Protein AF-A0AAD7BL00-F1 (afdb_monomer_lite)

Foldseek 3Di:
DQQEAEECQDPVVVVPCQLHAYEHDHEDDCSVVSQPVQCDPDQHSYHYDQLCYDDPSFAADPPPRDGRPVDPVVSVVSVVVVVVCCVDPVVCSSNVVSVVVPPDDDDDDDDDDD

pLDDT: mean 77.63, std 16.44, range [37.09, 93.44]

Secondary structure (DSSP, 8-state):
----EEE---HHHHHT-TT--EEE---STTHHHHHHHHT-SSS--EEE-STT--GGG-EE-TTT--EE---HHHHHHHHHHHHHHHHSHHHHHHHHHHHTTSSS-SS-------

Radius of gyration: 18.17 Å; chains: 1; bounding box: 59×41×41 Å

InterPro domains:
  IPR002213 UDP-glucuronosyl/UDP-glucosyltransferase [PF00201] (5-50)

Organism: NCBI:txid1738132

Sequence (114 aa):
AIGWFLTHGGFKCIGLTQGIPLIIWPLAAEQPVNAALLAQDPYPVAIKLFQIRTSEQLGPSLRSGIAITGSVGDAVVEFKHTFEVVRGEKGSFICGEYGDGIGEGAEGRGDGGA

Structure (mmCIF, N/CA/C/O backbone):
data_AF-A0AAD7BL00-F1
#
_entry.id   AF-A0AAD7BL00-F1
#
loop_
_atom_site.group_PDB
_atom_site.id
_atom_site.type_symbol
_atom_site.label_atom_id
_atom_site.label_alt_id
_atom_site.label_comp_id
_atom_site.label_asym_id
_atom_site.label_entity_id
_atom_site.label_seq_id
_atom_site.pdbx_PDB_ins_code
_atom_site.Cartn_x
_atom_site.Cartn_y
_atom_site.Cartn_z
_atom_site.occupancy
_atom_site.B_iso_or_equiv
_atom_site.auth_seq_id
_atom_site.auth_comp_id
_atom_site.auth_asym_id
_atom_site.auth_atom_id
_atom_site.pdbx_PDB_model_num
ATOM 1 N N . ALA A 1 1 ? -22.200 -1.605 4.087 1.00 51.91 1 ALA A N 1
ATOM 2 C CA . ALA A 1 1 ? -21.134 -0.607 4.307 1.00 51.91 1 ALA A CA 1
ATOM 3 C C . ALA A 1 1 ? -20.058 -0.768 3.236 1.00 51.91 1 ALA A C 1
ATOM 5 O O . ALA A 1 1 ? -19.818 -1.897 2.815 1.00 51.91 1 ALA A O 1
ATOM 6 N N . ILE A 1 2 ? -19.449 0.331 2.777 1.00 60.03 2 ILE A N 1
ATOM 7 C CA . ILE A 1 2 ? -18.236 0.303 1.942 1.00 60.03 2 ILE A CA 1
ATOM 8 C C . ILE A 1 2 ? -17.053 0.185 2.901 1.00 60.03 2 ILE A C 1
ATOM 10 O O . ILE A 1 2 ? -16.904 1.029 3.774 1.00 60.03 2 ILE A O 1
ATOM 14 N N . GLY A 1 3 ? -16.261 -0.881 2.771 1.00 78.50 3 GLY A N 1
ATOM 15 C CA . GLY A 1 3 ? -15.152 -1.141 3.691 1.00 78.50 3 GLY A CA 1
ATOM 16 C C . GLY A 1 3 ? -13.885 -0.359 3.356 1.00 78.50 3 GLY A C 1
ATOM 17 O O . GLY A 1 3 ? -13.218 0.088 4.271 1.00 78.50 3 GLY A O 1
ATOM 18 N N . TRP A 1 4 ? -13.549 -0.213 2.067 1.00 87.25 4 TRP A N 1
ATOM 19 C CA . TRP A 1 4 ? -12.290 0.376 1.590 1.00 87.25 4 TRP A CA 1
ATOM 20 C C . TRP A 1 4 ? -12.455 0.960 0.186 1.00 87.25 4 TRP A C 1
ATOM 22 O O . TRP A 1 4 ? -13.215 0.419 -0.622 1.00 87.25 4 TRP A O 1
ATOM 32 N N . PHE A 1 5 ? -11.698 2.010 -0.134 1.00 89.69 5 PHE A N 1
ATOM 33 C CA . PHE A 1 5 ? -11.631 2.585 -1.477 1.00 89.69 5 PHE A CA 1
ATOM 34 C C . PHE A 1 5 ? -10.231 2.445 -2.080 1.00 89.69 5 PHE A C 1
ATOM 36 O O . PHE A 1 5 ? -9.260 3.017 -1.584 1.00 89.69 5 PHE A O 1
ATOM 43 N N . LEU A 1 6 ? -10.129 1.687 -3.174 1.00 91.00 6 LEU A N 1
ATOM 44 C CA . LEU A 1 6 ? -8.900 1.557 -3.954 1.00 91.00 6 LEU A CA 1
ATOM 45 C C . LEU A 1 6 ? -8.788 2.732 -4.931 1.00 91.00 6 LEU A C 1
ATOM 47 O O . LEU A 1 6 ? -9.640 2.909 -5.800 1.00 91.00 6 LEU A O 1
ATOM 51 N N . THR A 1 7 ? -7.731 3.527 -4.804 1.00 90.56 7 THR A N 1
ATOM 52 C CA . THR A 1 7 ? -7.526 4.744 -5.596 1.00 90.56 7 THR A CA 1
ATOM 53 C C . THR A 1 7 ? -6.075 4.899 -6.006 1.00 90.56 7 THR A C 1
ATOM 55 O O . THR A 1 7 ? -5.171 4.442 -5.316 1.00 90.56 7 THR A O 1
ATOM 58 N N . HIS A 1 8 ? -5.826 5.612 -7.101 1.00 89.00 8 HIS A N 1
ATOM 59 C CA . HIS A 1 8 ? -4.464 5.978 -7.472 1.00 89.00 8 HIS A CA 1
ATOM 60 C C . HIS A 1 8 ? -3.875 7.091 -6.592 1.00 89.00 8 HIS A C 1
ATOM 62 O O . HIS A 1 8 ? -2.698 7.403 -6.703 1.00 89.00 8 HIS A O 1
ATOM 68 N N . GLY A 1 9 ? -4.670 7.705 -5.708 1.00 87.19 9 GLY A N 1
ATOM 69 C CA . GLY A 1 9 ? -4.189 8.757 -4.809 1.00 87.19 9 GLY A CA 1
ATOM 70 C C . GLY A 1 9 ? -4.025 10.117 -5.489 1.00 87.19 9 GLY A C 1
ATOM 71 O O . GLY A 1 9 ? -3.247 10.948 -5.024 1.00 87.19 9 GLY A O 1
ATOM 72 N N . GLY A 1 10 ? -4.745 10.361 -6.587 1.00 87.56 10 GLY A N 1
ATOM 73 C CA . GLY A 1 10 ? -4.867 11.699 -7.157 1.00 87.56 10 GLY A CA 1
ATOM 74 C C . GLY A 1 10 ? -5.599 12.626 -6.189 1.00 87.56 10 GLY A C 1
ATOM 75 O O . GLY A 1 10 ? -6.550 12.215 -5.517 1.00 87.56 10 GLY A O 1
ATOM 76 N N . PHE A 1 11 ? -5.174 13.887 -6.128 1.00 83.62 11 PHE A N 1
ATOM 77 C CA . PHE A 1 11 ? -5.646 14.845 -5.121 1.00 83.62 11 PHE A CA 1
ATOM 78 C C . PHE A 1 11 ? -7.179 14.991 -5.088 1.00 83.62 11 PHE A C 1
ATOM 80 O O . PHE A 1 11 ? -7.791 15.023 -4.023 1.00 83.62 11 PHE A O 1
ATOM 87 N N . LYS A 1 12 ? -7.823 14.988 -6.263 1.00 78.38 12 LYS A N 1
ATOM 88 C CA . LYS A 1 12 ? -9.290 15.054 -6.380 1.00 78.38 12 LYS A CA 1
ATOM 89 C C . LYS A 1 12 ? -9.987 13.808 -5.830 1.00 78.38 12 LYS A C 1
ATOM 91 O O . LYS A 1 12 ? -11.046 13.936 -5.234 1.00 78.38 12 LYS A O 1
ATOM 96 N N . CYS A 1 13 ? -9.408 12.620 -6.009 1.00 75.94 13 CYS A N 1
ATOM 97 C CA . CYS A 1 13 ? -9.982 11.389 -5.469 1.00 75.94 13 CYS A CA 1
ATOM 98 C C . CYS A 1 13 ? -9.881 11.353 -3.945 1.00 75.94 13 CYS A C 1
ATOM 100 O O . CYS A 1 13 ? -10.839 10.951 -3.305 1.00 75.94 13 CYS A O 1
ATOM 102 N N . ILE A 1 14 ? -8.765 11.812 -3.370 1.00 79.06 14 ILE A N 1
ATOM 103 C CA . ILE A 1 14 ? -8.583 11.893 -1.911 1.00 79.06 14 ILE A CA 1
ATOM 104 C C . ILE A 1 14 ? -9.568 12.893 -1.289 1.00 79.06 14 ILE A C 1
ATOM 106 O O . ILE A 1 14 ? -10.121 12.634 -0.231 1.00 79.06 14 ILE A O 1
ATOM 110 N N . GLY A 1 15 ? -9.848 14.017 -1.952 1.00 68.25 15 GLY A N 1
ATOM 111 C CA . GLY A 1 15 ? -10.826 14.991 -1.451 1.00 68.25 15 GLY A CA 1
ATOM 112 C C . GLY A 1 15 ? -12.277 14.487 -1.414 1.00 68.25 15 GLY A C 1
ATOM 113 O O . GLY A 1 15 ? -13.105 15.080 -0.730 1.00 68.25 15 GLY A O 1
ATOM 114 N N . LEU A 1 16 ? -12.596 13.404 -2.131 1.00 68.00 16 LEU A N 1
ATOM 115 C CA . LEU A 1 16 ? -13.950 12.846 -2.225 1.00 68.00 16 LEU A CA 1
ATOM 116 C C . LEU A 1 16 ? -14.204 11.685 -1.257 1.00 68.00 16 LEU A C 1
ATOM 118 O O . LEU A 1 16 ? -15.315 11.165 -1.225 1.00 68.00 16 LEU A O 1
ATOM 122 N N . THR A 1 17 ? -13.208 11.251 -0.484 1.00 71.62 17 THR A N 1
ATOM 123 C CA . THR A 1 17 ? -13.319 9.990 0.259 1.00 71.62 17 THR A CA 1
ATOM 124 C C . THR A 1 17 ? -14.138 10.082 1.532 1.00 71.62 17 THR A C 1
ATOM 126 O O . THR A 1 17 ? -14.535 9.033 2.012 1.00 71.62 17 THR A O 1
ATOM 129 N N . GLN A 1 18 ? -14.438 11.283 2.047 1.00 72.19 18 GLN A N 1
ATOM 130 C CA . GLN A 1 18 ? -15.423 11.533 3.119 1.00 72.19 18 GLN A CA 1
ATOM 131 C C . GLN A 1 18 ? -15.449 10.461 4.234 1.00 72.19 18 GLN A C 1
ATOM 133 O O . GLN A 1 18 ? -16.501 9.931 4.577 1.00 72.19 18 GLN A O 1
ATOM 138 N N . GLY A 1 19 ? -14.281 10.114 4.784 1.00 75.94 19 GLY A N 1
ATOM 139 C CA . GLY A 1 19 ? -14.161 9.140 5.876 1.00 75.94 19 GLY A CA 1
ATOM 140 C C . GLY A 1 19 ? -14.092 7.666 5.469 1.00 75.94 19 GLY A C 1
ATOM 141 O O . GLY A 1 19 ? -14.099 6.791 6.327 1.00 75.94 19 GLY A O 1
ATOM 142 N N . ILE A 1 20 ? -13.984 7.370 4.174 1.00 85.62 20 ILE A N 1
ATOM 143 C CA . ILE A 1 20 ? -13.728 6.020 3.669 1.00 85.62 20 ILE A CA 1
ATOM 144 C C . ILE A 1 20 ? -12.213 5.754 3.697 1.00 85.62 20 ILE A C 1
ATOM 146 O O . ILE A 1 20 ? -11.449 6.532 3.112 1.00 85.62 20 ILE A O 1
ATOM 150 N N . PRO A 1 21 ? -11.762 4.649 4.315 1.00 88.00 21 PRO A N 1
ATOM 151 C CA . PRO A 1 21 ? -10.348 4.300 4.378 1.00 88.00 21 PRO A CA 1
ATOM 152 C C . PRO A 1 21 ? -9.811 3.854 3.012 1.00 88.00 21 PRO A C 1
ATOM 154 O O . PRO A 1 21 ? -10.529 3.279 2.185 1.00 88.00 21 PRO A O 1
ATOM 157 N N . LEU A 1 22 ? -8.531 4.139 2.755 1.00 91.00 22 LEU A N 1
ATOM 158 C CA . LEU A 1 22 ? -7.964 4.073 1.403 1.00 91.00 22 LEU A CA 1
ATOM 159 C C . LEU A 1 22 ? -6.954 2.948 1.220 1.00 91.00 22 LEU A C 1
ATOM 161 O O . LEU A 1 22 ? -6.104 2.703 2.069 1.00 91.00 22 LEU A O 1
ATOM 165 N N . ILE A 1 23 ? -6.982 2.338 0.039 1.00 93.00 23 ILE A N 1
ATOM 166 C CA . ILE A 1 23 ? -5.859 1.577 -0.506 1.00 93.00 23 ILE A CA 1
ATOM 167 C C . ILE A 1 23 ? -5.316 2.400 -1.672 1.00 93.00 23 ILE A C 1
ATOM 169 O O . ILE A 1 23 ? -6.045 2.699 -2.617 1.00 93.00 23 ILE A O 1
ATOM 173 N N . ILE A 1 24 ? -4.056 2.819 -1.599 1.00 92.50 24 ILE A N 1
ATOM 174 C CA . ILE A 1 24 ? -3.451 3.719 -2.578 1.00 92.50 24 ILE A CA 1
ATOM 175 C C . ILE A 1 24 ? -2.524 2.933 -3.499 1.00 92.50 24 ILE A C 1
ATOM 177 O O . ILE A 1 24 ? -1.525 2.361 -3.062 1.00 92.50 24 ILE A O 1
ATOM 181 N N . TRP A 1 25 ? -2.854 2.968 -4.787 1.00 91.75 25 TRP A N 1
ATOM 182 C CA . TRP A 1 25 ? -2.107 2.402 -5.904 1.00 91.75 25 TRP A CA 1
ATOM 183 C C . TRP A 1 25 ? -1.471 3.536 -6.726 1.00 91.75 25 TRP A C 1
ATOM 185 O O . TRP A 1 25 ? -2.024 3.948 -7.746 1.00 91.75 25 TRP A O 1
ATOM 195 N N . PRO A 1 26 ? -0.324 4.092 -6.309 1.00 88.25 26 PRO A N 1
ATOM 196 C CA . PRO A 1 26 ? 0.268 5.225 -7.013 1.00 88.25 26 PRO A CA 1
ATOM 197 C C . PRO A 1 26 ? 0.824 4.818 -8.386 1.00 88.25 26 PRO A C 1
ATOM 199 O O . PRO A 1 26 ? 1.600 3.873 -8.485 1.00 88.25 26 PRO A O 1
ATOM 202 N N . LEU A 1 27 ? 0.479 5.566 -9.434 1.00 84.31 27 LEU A N 1
ATOM 203 C CA . LEU A 1 27 ? 0.984 5.375 -10.797 1.00 84.31 27 LEU A CA 1
ATOM 204 C C . LEU A 1 27 ? 2.037 6.431 -11.164 1.00 84.31 27 LEU A C 1
ATOM 206 O O . LEU A 1 27 ? 3.138 6.082 -11.573 1.00 84.31 27 LEU A O 1
ATOM 210 N N . ALA A 1 28 ? 1.727 7.724 -11.010 1.00 82.62 28 ALA A N 1
ATOM 211 C CA . ALA A 1 28 ? 2.597 8.813 -11.475 1.00 82.62 28 ALA A CA 1
ATOM 212 C C . ALA A 1 28 ? 2.368 10.149 -10.739 1.00 82.62 28 ALA A C 1
ATOM 214 O O . ALA A 1 28 ? 1.459 10.276 -9.921 1.00 82.62 28 ALA A O 1
ATOM 215 N N . ALA A 1 29 ? 3.185 11.159 -11.065 1.00 86.69 29 ALA A N 1
ATOM 216 C CA . ALA A 1 29 ? 3.065 12.540 -10.581 1.00 86.69 29 ALA A CA 1
ATOM 217 C C . ALA A 1 29 ? 3.093 12.659 -9.040 1.00 86.69 29 ALA A C 1
ATOM 219 O O . ALA A 1 29 ? 3.990 12.111 -8.401 1.00 86.69 29 ALA A O 1
ATOM 220 N N . GLU A 1 30 ? 2.147 13.377 -8.429 1.00 87.06 30 GLU A N 1
ATOM 221 C CA . GLU A 1 30 ? 2.065 13.594 -6.976 1.00 87.06 30 GLU A CA 1
ATOM 222 C C . GLU A 1 30 ? 1.539 12.384 -6.183 1.00 87.06 30 GLU A C 1
ATOM 224 O O . GLU A 1 30 ? 1.612 12.348 -4.953 1.00 87.06 30 GLU A O 1
ATOM 229 N N . GLN A 1 31 ? 1.037 11.359 -6.871 1.00 89.19 31 GLN A N 1
ATOM 230 C CA . GLN A 1 31 ? 0.398 10.194 -6.256 1.00 89.19 31 GLN A CA 1
ATOM 231 C C . GLN A 1 31 ? 1.300 9.444 -5.258 1.00 89.19 31 GLN A C 1
ATOM 233 O O . GLN A 1 31 ? 0.818 9.106 -4.174 1.00 89.19 31 GLN A O 1
ATOM 238 N N . PRO A 1 32 ? 2.605 9.203 -5.525 1.00 87.00 32 PRO A N 1
ATOM 239 C CA . PRO A 1 32 ? 3.489 8.554 -4.556 1.00 87.00 32 PRO A CA 1
ATOM 240 C C . PRO A 1 32 ? 3.703 9.387 -3.288 1.00 87.00 32 PRO A C 1
ATOM 242 O O . PRO A 1 32 ? 3.917 8.816 -2.217 1.00 87.00 32 PRO A O 1
ATOM 245 N N . VAL A 1 33 ? 3.648 10.719 -3.402 1.00 88.12 33 VAL A N 1
ATOM 246 C CA . VAL A 1 33 ? 3.773 11.640 -2.264 1.00 88.12 33 VAL A CA 1
ATOM 247 C C . VAL A 1 33 ? 2.519 11.560 -1.405 1.00 88.12 33 VAL A C 1
ATOM 249 O O . VAL A 1 33 ? 2.624 11.347 -0.198 1.00 88.12 33 VAL A O 1
ATOM 252 N N . ASN A 1 34 ? 1.342 11.607 -2.028 1.00 89.25 34 ASN A N 1
ATOM 253 C CA . ASN A 1 34 ? 0.070 11.438 -1.328 1.00 89.25 34 ASN A CA 1
ATOM 254 C C . ASN A 1 34 ? -0.018 10.068 -0.640 1.00 89.25 34 ASN A C 1
ATOM 256 O O . ASN A 1 34 ? -0.402 9.982 0.523 1.00 89.25 34 ASN A O 1
ATOM 260 N N . ALA A 1 35 ? 0.415 9.000 -1.319 1.00 89.38 35 ALA A N 1
ATOM 261 C CA . ALA A 1 35 ? 0.487 7.658 -0.743 1.00 89.38 35 ALA A CA 1
ATOM 262 C C . ALA A 1 35 ? 1.403 7.599 0.489 1.00 89.38 35 ALA A C 1
ATOM 264 O O . ALA A 1 35 ? 1.100 6.9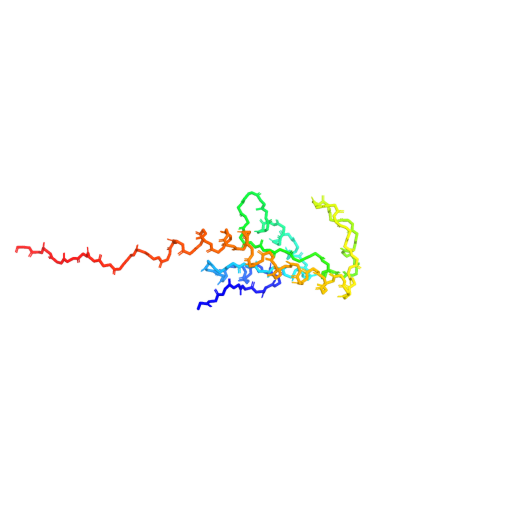12 1.461 1.00 89.38 35 ALA A O 1
ATOM 265 N N . ALA A 1 36 ? 2.537 8.304 0.454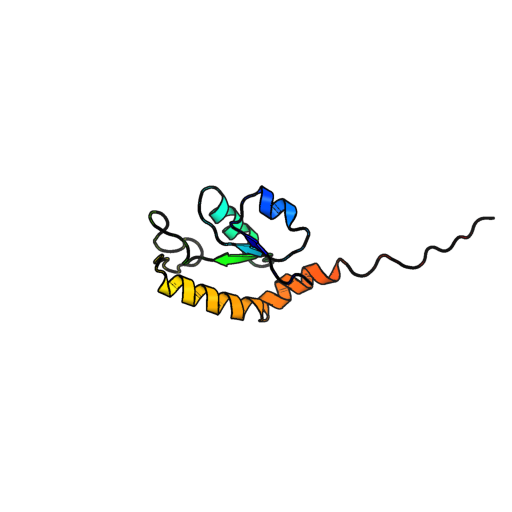 1.00 88.06 36 ALA A N 1
ATOM 266 C CA . ALA A 1 36 ? 3.461 8.354 1.579 1.00 88.06 36 ALA A CA 1
ATOM 267 C C . ALA A 1 36 ? 2.900 9.150 2.762 1.00 88.06 36 ALA A C 1
ATOM 269 O O . ALA A 1 36 ? 3.110 8.721 3.891 1.00 88.06 36 ALA A O 1
ATOM 270 N N . LEU A 1 37 ? 2.205 10.260 2.497 1.00 88.94 37 LEU A N 1
ATOM 271 C CA . LEU A 1 37 ? 1.603 11.121 3.514 1.00 88.94 37 LEU A CA 1
ATOM 272 C C . LEU A 1 37 ? 0.420 10.440 4.215 1.00 88.94 37 LEU A C 1
ATOM 274 O O . LEU A 1 37 ? 0.338 10.456 5.436 1.00 88.94 37 LEU A O 1
ATOM 278 N N . LEU A 1 38 ? -0.479 9.812 3.454 1.00 88.94 38 LEU A N 1
ATOM 279 C CA . LEU A 1 38 ? -1.713 9.222 3.992 1.00 88.94 38 LEU A CA 1
ATOM 280 C C . LEU A 1 38 ? -1.489 7.883 4.707 1.00 88.94 38 LEU A C 1
ATOM 282 O O . LEU A 1 38 ? -2.278 7.499 5.566 1.00 88.94 38 LEU A O 1
ATOM 286 N N . ALA A 1 39 ? -0.417 7.169 4.362 1.00 89.44 39 ALA A N 1
ATOM 287 C CA . ALA A 1 39 ? -0.028 5.920 5.016 1.00 89.44 39 ALA A CA 1
ATOM 288 C C . ALA A 1 39 ? 1.022 6.128 6.123 1.00 89.44 39 ALA A C 1
ATOM 290 O O . ALA A 1 39 ? 1.726 5.180 6.480 1.00 89.44 39 ALA A O 1
ATOM 291 N N . GLN A 1 40 ? 1.203 7.364 6.595 1.00 86.69 40 GLN A N 1
ATOM 292 C CA . GLN A 1 40 ? 2.218 7.709 7.580 1.00 86.69 40 GLN A CA 1
ATOM 293 C C . GLN A 1 40 ? 1.735 7.423 9.008 1.00 86.69 40 GLN A C 1
ATOM 295 O O . GLN A 1 40 ? 0.657 7.848 9.411 1.00 86.69 40 GLN A O 1
ATOM 300 N N . ASP A 1 41 ? 2.578 6.746 9.785 1.00 81.81 41 ASP A N 1
ATOM 301 C CA . ASP A 1 41 ? 2.375 6.557 11.222 1.00 81.81 41 ASP A CA 1
ATOM 302 C C . ASP A 1 41 ? 2.587 7.883 11.990 1.00 81.81 41 ASP A C 1
ATOM 304 O O . ASP A 1 41 ? 3.376 8.729 11.549 1.00 81.81 41 ASP A O 1
ATOM 308 N N . PRO A 1 42 ? 1.93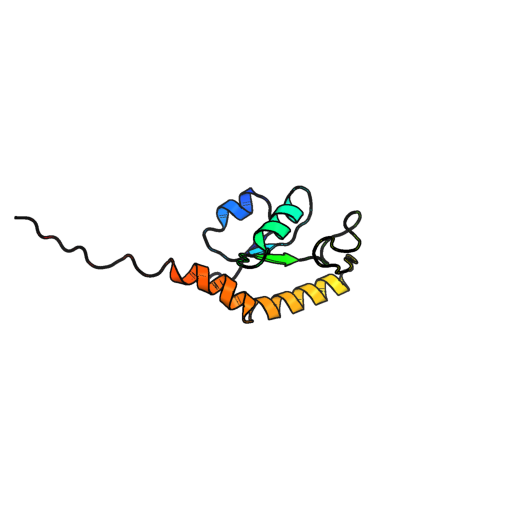3 8.086 13.151 1.00 81.44 42 PRO A N 1
ATOM 309 C CA . PRO A 1 42 ? 1.147 7.104 13.913 1.00 81.44 42 PRO A CA 1
ATOM 310 C C . PRO A 1 42 ? -0.345 7.026 13.556 1.00 81.44 42 PRO A C 1
ATOM 312 O O . PRO A 1 42 ? -1.020 6.130 14.047 1.00 81.44 42 PRO A O 1
ATOM 315 N N . TYR A 1 43 ? -0.856 7.914 12.701 1.00 81.25 43 TYR A N 1
ATOM 316 C CA . TYR A 1 43 ? -2.283 7.981 12.358 1.00 81.25 43 TYR A CA 1
ATOM 317 C C . TYR A 1 43 ? -2.505 7.745 10.857 1.00 81.25 43 TYR A C 1
ATOM 319 O O . TYR A 1 43 ? -2.831 8.682 10.122 1.00 81.25 43 TYR A O 1
ATOM 327 N N . PRO A 1 44 ? -2.288 6.514 10.359 1.00 86.88 44 PRO A N 1
ATOM 328 C CA . PRO A 1 44 ? -2.539 6.206 8.962 1.00 86.88 44 PRO A CA 1
ATOM 329 C C . PRO A 1 44 ? -4.037 6.287 8.655 1.00 86.88 44 PRO A C 1
ATOM 331 O O . PRO A 1 44 ? -4.867 5.781 9.400 1.00 86.88 44 PRO A O 1
ATOM 334 N N . VAL A 1 45 ? -4.369 6.853 7.499 1.00 87.31 45 VAL A N 1
ATOM 335 C CA . VAL A 1 45 ? -5.729 6.827 6.923 1.00 87.31 45 VAL A CA 1
ATOM 336 C C . VAL A 1 45 ? -5.782 6.005 5.630 1.00 87.31 45 VAL A C 1
ATOM 338 O O . VAL A 1 45 ? -6.823 5.877 4.982 1.00 87.31 45 VAL A O 1
ATOM 341 N N . ALA A 1 46 ? -4.635 5.448 5.230 1.00 90.12 46 ALA A N 1
ATOM 342 C CA . ALA A 1 46 ? -4.481 4.666 4.020 1.00 90.12 46 ALA A CA 1
ATOM 343 C C . ALA A 1 46 ? -3.444 3.545 4.162 1.00 90.12 46 ALA A C 1
ATOM 345 O O . ALA A 1 46 ? -2.481 3.637 4.925 1.00 90.12 46 ALA A O 1
ATOM 346 N N . ILE A 1 47 ? -3.594 2.519 3.329 1.00 90.88 47 ILE A N 1
ATOM 347 C CA . ILE A 1 47 ? -2.570 1.514 3.043 1.00 90.88 47 ILE A CA 1
ATOM 348 C C . ILE A 1 47 ? -2.005 1.810 1.654 1.00 90.88 47 ILE A C 1
ATOM 350 O O . ILE A 1 47 ? -2.758 2.044 0.715 1.00 90.88 47 ILE A O 1
ATOM 354 N N . LYS A 1 48 ? -0.680 1.815 1.507 1.00 91.06 48 LYS A N 1
ATOM 355 C CA . LYS A 1 48 ? -0.005 2.073 0.226 1.00 91.06 48 LYS A CA 1
ATOM 356 C C . LYS A 1 48 ? 0.549 0.788 -0.379 1.00 91.06 48 LYS A C 1
ATOM 358 O O . LYS A 1 48 ? 1.106 -0.035 0.342 1.00 91.06 48 LYS A O 1
ATOM 363 N N . LEU A 1 49 ? 0.463 0.687 -1.701 1.00 90.75 49 LEU A N 1
ATOM 364 C CA . LEU A 1 49 ? 1.104 -0.356 -2.496 1.00 90.75 49 LEU A CA 1
ATOM 365 C C . LEU A 1 49 ? 2.447 0.157 -3.047 1.00 90.75 49 LEU A C 1
ATOM 367 O O . LEU A 1 49 ? 2.540 1.273 -3.572 1.00 90.75 49 LEU A O 1
ATOM 371 N N . PHE A 1 50 ? 3.500 -0.641 -2.900 1.00 84.50 50 PHE A N 1
ATOM 372 C CA . PHE A 1 50 ? 4.869 -0.360 -3.323 1.00 84.50 50 PHE A CA 1
ATOM 373 C C . PHE A 1 50 ? 5.282 -1.163 -4.556 1.00 84.50 50 PHE A C 1
ATOM 375 O O . PHE A 1 50 ? 5.855 -0.578 -5.472 1.00 84.50 50 PHE A O 1
ATOM 382 N N . GLN A 1 51 ? 4.999 -2.468 -4.596 1.00 85.38 51 GLN A N 1
ATOM 383 C CA . GLN A 1 51 ? 5.455 -3.386 -5.652 1.00 85.38 51 GLN A CA 1
ATOM 384 C C . GLN A 1 51 ? 4.734 -3.181 -6.987 1.00 85.38 51 GLN A C 1
ATOM 386 O O . GLN A 1 51 ? 5.163 -3.704 -8.008 1.00 85.38 51 GLN A O 1
ATOM 391 N N . ILE A 1 52 ? 3.670 -2.377 -7.001 1.00 82.62 52 ILE A N 1
ATOM 392 C CA . ILE A 1 52 ? 2.923 -2.029 -8.215 1.00 82.62 52 ILE A CA 1
ATOM 393 C C . ILE A 1 52 ? 3.604 -0.965 -9.090 1.00 82.62 52 ILE A C 1
ATOM 395 O O . ILE A 1 52 ? 3.129 -0.682 -10.191 1.00 82.62 52 ILE A O 1
ATOM 399 N N . ARG A 1 53 ? 4.688 -0.339 -8.611 1.00 79.12 53 ARG A N 1
ATOM 400 C CA . ARG A 1 53 ? 5.421 0.679 -9.377 1.00 79.12 53 ARG A CA 1
ATOM 401 C C . ARG A 1 53 ? 6.225 0.021 -10.487 1.00 79.12 53 ARG A C 1
ATOM 403 O O . ARG A 1 53 ? 6.784 -1.054 -10.302 1.00 79.12 53 ARG A O 1
ATOM 410 N N . THR A 1 54 ? 6.323 0.692 -11.628 1.00 75.25 54 THR A N 1
ATOM 411 C CA . THR A 1 54 ? 7.028 0.168 -12.804 1.00 75.25 54 THR A CA 1
ATOM 412 C C . THR A 1 54 ? 8.119 1.133 -13.265 1.00 75.25 54 THR A C 1
ATOM 414 O O . THR A 1 54 ? 8.093 2.322 -12.946 1.00 75.25 54 THR A O 1
ATOM 417 N N . SER A 1 55 ? 9.063 0.634 -14.066 1.00 70.94 55 SER A N 1
ATOM 418 C CA . SER A 1 55 ? 10.044 1.432 -14.822 1.00 70.94 55 SER A CA 1
ATOM 419 C C . SER A 1 55 ? 11.032 2.267 -13.980 1.00 70.94 55 SER A C 1
ATOM 421 O O . SER A 1 55 ? 11.866 1.711 -13.277 1.00 70.94 55 SER A O 1
ATOM 423 N N . GLU A 1 56 ? 10.987 3.595 -14.069 1.00 69.94 56 GLU A N 1
ATOM 424 C CA . GLU A 1 56 ? 11.946 4.535 -13.465 1.00 69.94 56 GLU A CA 1
ATOM 425 C C . GLU A 1 56 ? 11.817 4.638 -11.933 1.00 69.94 56 GLU A C 1
ATOM 427 O O . GLU A 1 56 ? 12.658 5.215 -11.252 1.00 69.94 56 GLU A O 1
ATOM 432 N N . GLN A 1 57 ? 10.766 4.045 -11.367 1.00 69.50 57 GLN A N 1
ATOM 433 C CA . GLN A 1 57 ? 10.454 4.091 -9.937 1.00 69.50 57 GLN A CA 1
ATOM 434 C C . GLN A 1 57 ? 10.930 2.845 -9.167 1.00 69.50 57 GLN A C 1
ATOM 436 O O . GLN A 1 57 ? 10.505 2.627 -8.028 1.00 69.50 57 GLN A O 1
ATOM 441 N N . LEU A 1 58 ? 11.769 2.019 -9.798 1.00 76.62 58 LEU A N 1
ATOM 442 C CA . LEU A 1 58 ? 12.363 0.823 -9.202 1.00 76.62 58 LEU A CA 1
ATOM 443 C C . LEU A 1 58 ? 13.535 1.178 -8.281 1.00 76.62 58 LEU A C 1
ATOM 445 O O . LEU A 1 58 ? 14.214 2.187 -8.463 1.00 76.62 58 LEU A O 1
ATOM 449 N N . GLY A 1 59 ? 13.785 0.320 -7.293 1.00 75.56 59 GLY A N 1
ATOM 450 C CA . GLY A 1 59 ? 14.854 0.510 -6.313 1.00 75.56 59 GLY A CA 1
ATOM 451 C C . GLY A 1 59 ? 14.356 0.556 -4.868 1.00 75.56 59 GLY A C 1
ATOM 452 O O . GLY A 1 59 ? 13.185 0.280 -4.592 1.00 75.56 59 GLY A O 1
ATOM 453 N N . PRO A 1 60 ? 15.247 0.841 -3.905 1.00 76.69 60 PRO A N 1
ATOM 454 C CA . PRO A 1 60 ? 14.888 0.836 -2.498 1.00 76.69 60 PRO A CA 1
ATOM 455 C C . PRO A 1 60 ? 13.941 1.991 -2.174 1.00 76.69 60 PRO A C 1
ATOM 457 O O . PRO A 1 60 ? 14.177 3.150 -2.521 1.00 76.69 60 PRO A O 1
ATOM 460 N N . SER A 1 61 ? 12.874 1.687 -1.440 1.00 75.69 61 SER A N 1
ATOM 461 C CA . SER A 1 61 ? 12.043 2.715 -0.835 1.00 75.69 61 SER A CA 1
ATOM 462 C C . SER A 1 61 ? 12.892 3.550 0.120 1.00 75.69 61 SER A C 1
ATOM 464 O O . SER A 1 61 ? 13.331 3.050 1.152 1.00 75.69 61 SER A O 1
ATOM 466 N N . LEU A 1 62 ? 13.049 4.843 -0.164 1.00 77.12 62 LEU A N 1
ATOM 467 C CA . LEU A 1 62 ? 13.827 5.762 0.681 1.00 77.12 62 LEU A CA 1
ATOM 468 C C . LEU A 1 62 ? 13.329 5.844 2.134 1.00 77.12 62 LEU A C 1
ATOM 470 O O . LEU A 1 62 ? 14.069 6.256 3.018 1.00 77.12 62 LEU A O 1
ATOM 474 N N . ARG A 1 63 ? 12.071 5.464 2.384 1.00 73.44 63 ARG A N 1
ATOM 475 C CA . ARG A 1 63 ? 11.456 5.494 3.717 1.00 73.44 63 ARG A CA 1
ATOM 476 C C . ARG A 1 63 ? 11.402 4.123 4.382 1.00 73.44 63 ARG A C 1
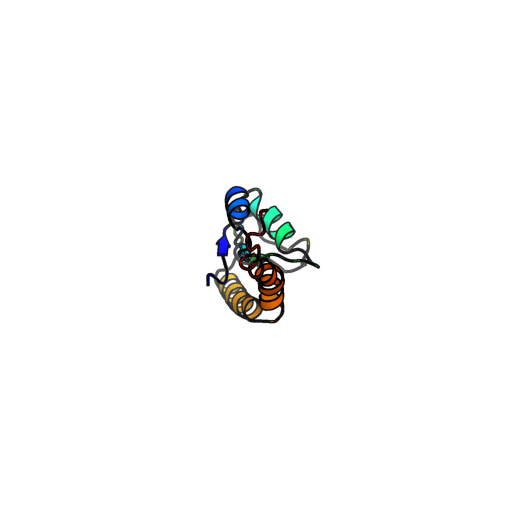ATOM 478 O O . ARG A 1 63 ? 11.539 4.038 5.592 1.00 73.44 63 ARG A O 1
ATOM 485 N N . SER A 1 64 ? 11.138 3.072 3.606 1.00 72.69 64 SER A N 1
ATOM 486 C CA . SER A 1 64 ? 10.890 1.729 4.143 1.00 72.69 64 SER A CA 1
ATOM 487 C C . SER A 1 64 ? 12.070 0.773 3.977 1.00 72.69 64 SER A C 1
ATOM 489 O O . SER A 1 64 ? 12.023 -0.326 4.515 1.00 72.69 64 SER A O 1
ATOM 491 N N . GLY A 1 65 ? 13.069 1.117 3.162 1.00 77.75 65 GLY A N 1
ATOM 492 C CA . GLY A 1 65 ? 14.177 0.232 2.788 1.00 77.75 65 GLY A CA 1
ATOM 493 C C . GLY A 1 65 ? 13.800 -0.941 1.869 1.00 77.75 65 GLY A C 1
ATOM 494 O O . GLY A 1 65 ? 14.686 -1.564 1.296 1.00 77.75 65 GLY A O 1
ATOM 495 N N . ILE A 1 66 ? 12.506 -1.230 1.685 1.00 80.38 66 ILE A N 1
ATOM 496 C CA . ILE A 1 66 ? 12.007 -2.329 0.845 1.00 80.38 66 ILE A CA 1
ATOM 497 C C . ILE A 1 66 ? 12.399 -2.093 -0.616 1.00 80.38 66 ILE A C 1
ATOM 499 O O . ILE A 1 66 ? 12.116 -1.028 -1.169 1.00 80.38 66 ILE A O 1
ATOM 503 N N . ALA A 1 67 ? 13.020 -3.096 -1.238 1.00 83.50 67 ALA A N 1
ATOM 504 C CA . ALA A 1 67 ? 13.320 -3.093 -2.663 1.00 83.50 67 ALA A CA 1
ATOM 505 C C . ALA A 1 67 ? 12.031 -3.238 -3.483 1.00 83.50 67 ALA A C 1
ATOM 507 O O . ALA A 1 67 ? 11.268 -4.187 -3.300 1.00 83.50 67 ALA A O 1
ATOM 508 N N . ILE A 1 68 ? 11.794 -2.286 -4.381 1.00 85.12 68 ILE A N 1
ATOM 509 C CA . ILE A 1 68 ? 10.667 -2.293 -5.311 1.00 85.12 68 ILE A CA 1
ATOM 510 C C . ILE A 1 68 ? 11.153 -2.907 -6.618 1.00 85.12 68 ILE A C 1
ATOM 512 O O . ILE A 1 68 ? 12.002 -2.322 -7.296 1.00 85.12 68 ILE A O 1
ATOM 516 N N . THR A 1 69 ? 10.645 -4.093 -6.941 1.00 83.38 69 THR A N 1
ATOM 517 C CA . THR A 1 69 ? 11.039 -4.865 -8.131 1.00 83.38 69 THR A CA 1
ATOM 518 C C . THR A 1 69 ? 10.118 -4.599 -9.319 1.00 83.38 69 THR A C 1
ATOM 520 O O . THR A 1 69 ? 10.542 -4.743 -10.464 1.00 83.38 69 THR A O 1
ATOM 523 N N . GLY A 1 70 ? 8.865 -4.208 -9.059 1.00 80.81 70 GLY A N 1
ATOM 524 C CA . GLY A 1 70 ? 7.850 -3.968 -10.087 1.00 80.81 70 GLY A CA 1
ATOM 525 C C . GLY A 1 70 ? 7.393 -5.229 -10.819 1.00 80.81 70 GLY A C 1
ATOM 526 O O . GLY A 1 70 ? 6.812 -5.133 -11.902 1.00 80.81 70 GLY A O 1
ATOM 527 N N . SER A 1 71 ? 7.684 -6.416 -10.275 1.00 87.69 71 SER A N 1
ATOM 528 C CA . SER A 1 71 ? 7.267 -7.679 -10.879 1.00 87.69 71 SER A CA 1
ATOM 529 C C . SER A 1 71 ? 5.791 -7.963 -10.582 1.00 87.69 71 SER A C 1
ATOM 531 O O . SER A 1 71 ? 5.282 -7.672 -9.498 1.00 87.69 71 SER A O 1
ATOM 533 N N . VAL A 1 72 ? 5.086 -8.588 -11.531 1.00 87.56 72 VAL A N 1
ATOM 534 C CA . VAL A 1 72 ? 3.681 -8.990 -11.329 1.00 87.56 72 VAL A CA 1
ATOM 535 C C . VAL A 1 72 ? 3.550 -9.970 -10.157 1.00 87.56 72 VAL A C 1
ATOM 537 O O . VAL A 1 72 ? 2.573 -9.914 -9.415 1.00 87.56 72 VAL A O 1
ATOM 540 N N . GLY A 1 73 ? 4.540 -10.848 -9.962 1.00 88.62 73 GLY A N 1
ATOM 541 C CA . GLY A 1 73 ? 4.561 -11.790 -8.843 1.00 88.62 73 GLY A CA 1
ATOM 542 C C . GLY A 1 73 ? 4.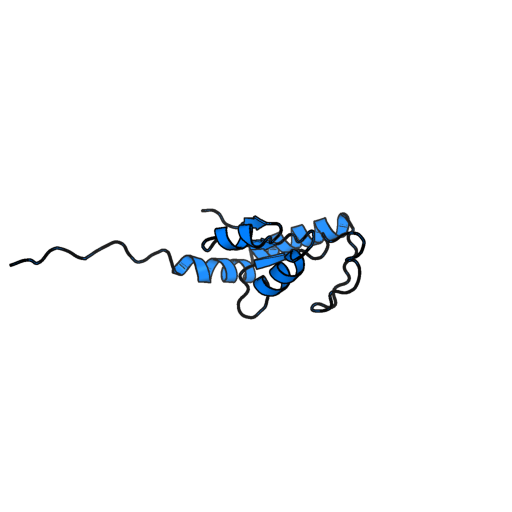616 -11.078 -7.492 1.00 88.62 73 GLY A C 1
ATOM 543 O O . GLY A 1 73 ? 3.805 -11.369 -6.613 1.00 88.62 73 GLY A O 1
ATOM 544 N N . ASP A 1 74 ? 5.505 -10.095 -7.360 1.00 88.50 74 ASP A N 1
ATOM 545 C CA . ASP A 1 74 ? 5.664 -9.322 -6.125 1.00 88.50 74 ASP A CA 1
ATOM 546 C C . ASP A 1 74 ? 4.450 -8.426 -5.860 1.00 88.50 74 ASP A C 1
ATOM 548 O O . ASP A 1 74 ? 4.003 -8.318 -4.718 1.00 88.50 74 ASP A O 1
ATOM 552 N N . ALA A 1 75 ? 3.843 -7.865 -6.911 1.00 88.75 75 ALA A N 1
ATOM 553 C CA . ALA A 1 75 ? 2.581 -7.139 -6.805 1.00 88.75 75 ALA A CA 1
ATOM 554 C C . ALA A 1 75 ? 1.444 -8.037 -6.287 1.00 88.75 75 ALA A C 1
ATOM 556 O O . ALA A 1 75 ? 0.682 -7.624 -5.416 1.00 88.75 75 ALA A O 1
ATOM 557 N N . VAL A 1 76 ? 1.336 -9.284 -6.762 1.00 91.31 76 VAL A N 1
ATOM 558 C CA . VAL A 1 76 ? 0.331 -10.243 -6.267 1.00 91.31 76 VAL A CA 1
ATOM 559 C C . VAL A 1 76 ? 0.574 -10.606 -4.801 1.00 91.31 76 VAL A C 1
ATOM 561 O O . VAL A 1 76 ? -0.385 -10.693 -4.031 1.00 91.31 76 VAL A O 1
ATOM 564 N N . VAL A 1 77 ? 1.830 -10.818 -4.403 1.00 91.88 77 VAL A N 1
ATOM 565 C CA . VAL A 1 77 ? 2.194 -11.090 -3.002 1.00 91.88 77 VAL A CA 1
ATOM 566 C C . VAL A 1 77 ? 1.827 -9.903 -2.111 1.00 91.88 77 VAL A C 1
ATOM 568 O O . VAL A 1 77 ? 1.154 -10.087 -1.098 1.00 91.88 77 VAL A O 1
ATOM 571 N N . GLU A 1 78 ? 2.185 -8.686 -2.518 1.00 91.62 78 GLU A N 1
ATOM 572 C CA . GLU A 1 78 ? 1.836 -7.459 -1.799 1.00 91.62 78 GLU A CA 1
ATOM 573 C C . GLU A 1 78 ? 0.321 -7.280 -1.665 1.00 91.62 78 GLU A C 1
ATOM 575 O O . GLU A 1 78 ? -0.173 -6.905 -0.600 1.00 91.62 78 GLU A O 1
ATOM 580 N N . PHE A 1 79 ? -0.437 -7.574 -2.721 1.00 91.75 79 PHE A N 1
ATOM 581 C CA . PHE A 1 79 ? -1.888 -7.433 -2.697 1.00 91.75 79 PHE A CA 1
ATOM 582 C C . PHE A 1 79 ? -2.541 -8.429 -1.729 1.00 91.75 79 PHE A C 1
ATOM 584 O O . PHE A 1 79 ? -3.445 -8.069 -0.973 1.00 91.75 79 PHE A O 1
ATOM 591 N N . LYS A 1 80 ? -2.054 -9.676 -1.698 1.00 93.44 80 LYS A N 1
ATOM 592 C CA . LYS A 1 80 ? -2.493 -10.686 -0.720 1.00 93.44 80 LYS A CA 1
ATOM 593 C C . LYS A 1 80 ? -2.175 -10.258 0.709 1.00 93.44 80 LYS A C 1
ATOM 595 O O . LYS A 1 80 ? -3.057 -10.311 1.558 1.00 93.44 80 LYS A O 1
ATOM 600 N N . HIS A 1 81 ? -0.965 -9.762 0.949 1.00 91.88 81 HIS A N 1
ATOM 601 C CA . HIS A 1 81 ? -0.587 -9.254 2.262 1.00 91.88 81 HIS A CA 1
ATOM 602 C C . HIS A 1 81 ? -1.438 -8.043 2.674 1.00 91.88 81 HIS A C 1
ATOM 604 O O . HIS A 1 81 ? -1.921 -7.958 3.798 1.00 91.88 81 HIS A O 1
ATOM 610 N N . THR A 1 82 ? -1.717 -7.131 1.741 1.00 91.88 82 THR A N 1
ATOM 611 C CA . THR A 1 82 ? -2.599 -5.980 1.981 1.00 91.88 82 THR A CA 1
ATOM 612 C C . THR A 1 82 ? -3.984 -6.428 2.444 1.00 91.88 8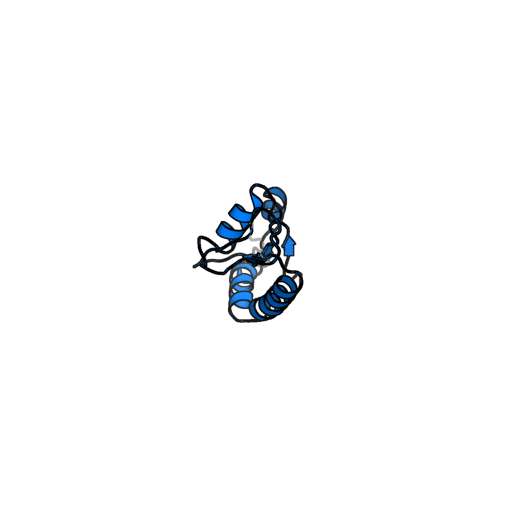2 THR A C 1
ATOM 614 O O . THR A 1 82 ? -4.544 -5.844 3.365 1.00 91.88 82 THR A O 1
ATOM 617 N N . PHE A 1 83 ? -4.524 -7.501 1.865 1.00 91.19 83 PHE A N 1
ATOM 618 C CA . PHE A 1 83 ? -5.793 -8.090 2.288 1.00 91.19 83 PHE A CA 1
ATOM 619 C C . PHE A 1 83 ? -5.780 -8.678 3.705 1.00 91.19 83 PHE A C 1
ATOM 621 O O . PHE A 1 83 ? -6.835 -8.722 4.343 1.00 91.19 83 PHE A O 1
ATOM 628 N N . GLU A 1 84 ? -4.631 -9.142 4.189 1.00 92.94 84 GLU A N 1
ATOM 629 C CA . GLU A 1 84 ? -4.447 -9.569 5.579 1.00 92.94 84 GLU A CA 1
ATOM 630 C C . GLU A 1 84 ? -4.404 -8.347 6.499 1.00 92.94 84 GLU A C 1
ATOM 632 O O . GLU A 1 84 ? -5.140 -8.296 7.479 1.00 92.94 84 GLU A O 1
ATOM 637 N N . VAL A 1 85 ? -3.629 -7.319 6.135 1.00 90.75 85 VAL A N 1
ATOM 638 C CA . VAL A 1 85 ? -3.515 -6.057 6.889 1.00 90.75 85 VAL A CA 1
ATOM 639 C C . VAL A 1 85 ? -4.871 -5.363 7.027 1.00 90.75 85 VAL A C 1
ATOM 641 O O . VAL A 1 85 ? -5.241 -4.945 8.121 1.00 90.75 85 VAL A O 1
ATOM 644 N N . VAL A 1 86 ? -5.630 -5.290 5.932 1.00 90.31 86 VAL A N 1
ATOM 645 C CA . VAL A 1 86 ? -6.988 -4.729 5.868 1.00 90.31 86 VAL A CA 1
ATOM 646 C C . VAL A 1 86 ? -7.960 -5.439 6.817 1.00 90.31 86 VAL A C 1
ATOM 648 O O . VAL A 1 86 ? -8.860 -4.802 7.355 1.00 90.31 86 VAL A O 1
ATOM 651 N N . ARG A 1 87 ? -7.803 -6.751 7.020 1.00 89.00 87 ARG A N 1
ATOM 652 C CA . ARG A 1 87 ? -8.649 -7.544 7.930 1.00 89.00 87 ARG A CA 1
ATOM 653 C C . ARG A 1 87 ? -8.087 -7.644 9.349 1.00 89.00 87 ARG A C 1
ATOM 655 O O . ARG A 1 87 ? -8.772 -8.153 10.230 1.00 89.00 87 ARG A O 1
ATOM 662 N N . GLY A 1 88 ? -6.840 -7.230 9.546 1.00 89.56 88 GLY A N 1
ATOM 663 C CA . GLY A 1 88 ? -6.138 -7.293 10.817 1.00 89.56 88 GLY A CA 1
ATOM 664 C C . GLY A 1 88 ? -6.324 -6.038 11.663 1.00 89.56 88 GLY A C 1
ATOM 665 O O . GLY A 1 88 ? -7.120 -5.152 11.357 1.00 89.56 88 GLY A O 1
ATOM 666 N N . GLU A 1 89 ? -5.523 -5.947 12.721 1.00 88.12 89 GLU A N 1
ATOM 667 C CA . GLU A 1 89 ? -5.558 -4.851 13.695 1.00 88.12 89 GLU A CA 1
ATOM 668 C C . GLU A 1 89 ? -5.369 -3.476 13.045 1.00 88.12 89 GLU A C 1
ATOM 670 O O . GLU A 1 89 ? -6.127 -2.554 13.326 1.00 88.12 89 GLU A O 1
ATOM 675 N N . LYS A 1 90 ? -4.421 -3.350 12.106 1.00 85.62 90 LYS A N 1
ATOM 676 C CA . LYS A 1 90 ? -4.185 -2.094 11.382 1.00 85.62 90 LYS A CA 1
ATOM 677 C C . LYS A 1 90 ? -5.399 -1.668 10.558 1.00 85.62 90 LYS A C 1
ATOM 679 O O . LYS A 1 90 ? -5.728 -0.488 10.526 1.00 85.62 90 LYS A O 1
ATOM 684 N N . GLY A 1 91 ? -6.065 -2.609 9.893 1.00 86.75 91 GLY A N 1
ATOM 685 C CA . GLY A 1 91 ? -7.285 -2.325 9.147 1.00 86.75 91 GLY A CA 1
ATOM 686 C C . GLY A 1 91 ? -8.425 -1.879 10.058 1.00 86.75 91 GLY A C 1
ATOM 687 O O . GLY A 1 91 ? -9.068 -0.871 9.771 1.00 86.75 91 GLY A O 1
ATOM 688 N N . SER A 1 92 ? -8.615 -2.569 11.185 1.00 87.25 92 SER A N 1
ATOM 689 C CA . SER A 1 92 ? -9.591 -2.189 12.210 1.00 87.25 92 SER A CA 1
ATOM 690 C C . SER A 1 92 ? -9.295 -0.824 12.821 1.00 87.25 92 SER A C 1
ATOM 692 O O . SER A 1 92 ? -10.221 -0.052 13.008 1.00 87.25 92 SER A O 1
ATOM 694 N N . PHE A 1 93 ? -8.028 -0.491 13.075 1.00 86.00 93 PHE A N 1
ATOM 695 C CA . PHE A 1 93 ? -7.621 0.828 13.561 1.00 86.00 93 PHE A CA 1
ATOM 696 C C . PHE A 1 93 ? -7.991 1.934 12.563 1.00 86.00 93 PHE A C 1
ATOM 698 O O . PHE A 1 93 ? -8.660 2.898 12.920 1.00 86.00 93 PHE A O 1
ATOM 705 N N . ILE A 1 94 ? -7.628 1.751 11.288 1.00 85.31 94 ILE A N 1
ATOM 706 C CA . ILE A 1 94 ? -7.916 2.720 10.219 1.00 85.31 94 ILE A CA 1
ATOM 707 C C . ILE A 1 94 ? -9.435 2.882 10.004 1.00 85.31 94 ILE A C 1
ATOM 709 O O . ILE A 1 94 ? -9.902 3.985 9.730 1.00 85.31 94 ILE A O 1
ATOM 713 N N . CYS A 1 95 ? -10.213 1.800 10.124 1.00 82.88 95 CYS A N 1
ATOM 714 C CA . CYS A 1 95 ? -11.673 1.842 9.974 1.00 82.88 95 CYS A CA 1
ATOM 715 C C . CYS A 1 95 ? -12.403 2.344 11.233 1.00 82.88 95 CYS A C 1
ATOM 717 O O . CYS A 1 95 ? -13.456 2.962 11.110 1.00 82.88 95 CYS A O 1
ATOM 719 N N . GLY A 1 96 ? -11.885 2.043 12.426 1.00 71.31 96 GLY A N 1
ATOM 720 C CA . GLY A 1 96 ? -12.533 2.289 13.717 1.00 71.31 96 GLY A CA 1
ATOM 721 C C . GLY A 1 96 ? -12.519 3.759 14.119 1.00 71.31 96 GLY A C 1
ATOM 722 O O . GLY A 1 96 ? -13.567 4.305 14.437 1.00 71.31 96 GLY A O 1
ATOM 723 N N . GLU A 1 97 ? -11.376 4.433 13.976 1.00 58.97 97 GLU A N 1
ATOM 724 C CA . GLU A 1 97 ? -11.256 5.876 14.255 1.00 58.97 97 GLU A CA 1
ATOM 725 C C . GLU A 1 97 ? -12.220 6.730 13.406 1.00 58.97 97 GLU A C 1
ATOM 727 O O . GLU A 1 97 ? -12.709 7.764 13.854 1.00 58.97 97 GLU A O 1
ATOM 732 N N . TYR A 1 98 ? -12.536 6.298 12.181 1.00 52.38 98 TYR A N 1
ATOM 733 C CA . TYR A 1 98 ? -13.476 7.006 11.302 1.00 52.38 98 TYR A CA 1
ATOM 734 C C . TYR A 1 98 ? -14.939 6.556 11.450 1.00 52.38 98 TYR A C 1
ATOM 736 O O . TYR A 1 98 ? -15.842 7.298 11.058 1.00 52.38 98 TYR A O 1
ATOM 744 N N . GLY A 1 99 ? -15.193 5.366 12.005 1.00 47.84 99 GLY A N 1
ATOM 745 C CA . GLY A 1 99 ? -16.539 4.822 12.210 1.00 47.84 99 GLY A CA 1
ATOM 746 C C . GLY A 1 99 ? -17.278 5.430 13.405 1.00 47.84 99 GLY A C 1
ATOM 747 O O . GLY A 1 99 ? -18.499 5.569 13.355 1.00 47.84 99 GLY A O 1
ATOM 748 N N . ASP A 1 100 ? -16.549 5.865 14.433 1.00 48.19 100 ASP A N 1
ATOM 749 C CA . ASP A 1 100 ? -17.142 6.411 15.663 1.00 48.19 100 ASP A CA 1
ATOM 750 C C . ASP A 1 100 ? -17.633 7.868 15.513 1.00 48.19 100 ASP A C 1
ATOM 752 O O . ASP A 1 100 ? -18.359 8.381 16.360 1.00 48.19 100 ASP A O 1
ATOM 756 N N . GLY A 1 101 ? -17.310 8.543 14.402 1.00 44.47 101 GLY A N 1
ATOM 757 C CA . GLY A 1 101 ? -17.733 9.924 14.126 1.00 44.47 101 GLY A CA 1
ATOM 758 C C . GLY A 1 101 ? -19.078 10.085 13.402 1.00 44.47 101 GLY A C 1
ATOM 759 O O . GLY A 1 101 ? -19.499 11.216 13.161 1.00 44.47 101 GLY A O 1
ATOM 760 N N . ILE A 1 102 ? -19.752 8.995 13.015 1.00 45.31 102 ILE A N 1
ATOM 761 C CA . ILE A 1 102 ? -20.983 9.034 12.191 1.00 45.31 102 ILE A CA 1
ATOM 762 C C . ILE A 1 102 ? -22.234 8.499 12.903 1.00 45.31 102 ILE A C 1
ATOM 764 O O . ILE A 1 102 ? -23.258 8.268 12.259 1.00 45.31 102 ILE A O 1
ATOM 768 N N . GLY A 1 103 ? -22.179 8.319 14.223 1.00 42.66 103 GLY A N 1
ATOM 769 C CA . GLY A 1 103 ? -23.227 7.631 14.972 1.00 42.66 103 GLY A CA 1
ATOM 770 C C . GLY A 1 103 ? -23.582 8.246 16.317 1.00 42.66 103 GLY A C 1
ATOM 771 O O . GLY A 1 103 ? -23.680 7.493 17.265 1.00 42.66 103 GLY A O 1
ATOM 772 N N . GLU A 1 104 ? -23.798 9.562 16.418 1.00 39.91 104 GLU A N 1
ATOM 773 C CA . GLU A 1 104 ? -24.587 10.154 17.518 1.00 39.91 104 GLU A CA 1
ATOM 774 C C . GLU A 1 104 ? -24.934 11.620 17.203 1.00 39.91 104 GLU A C 1
ATOM 776 O O . GLU A 1 104 ? -24.189 12.554 17.484 1.00 39.91 104 GLU A O 1
ATOM 781 N N . GLY A 1 105 ? -26.072 11.843 16.544 1.00 38.81 105 GLY A N 1
ATOM 782 C CA . GLY A 1 105 ? -26.518 13.198 16.203 1.00 38.81 105 GLY A CA 1
ATOM 783 C C . GLY A 1 105 ? -27.972 13.310 15.759 1.00 38.81 105 GLY A C 1
ATOM 784 O O . GLY A 1 105 ? -28.328 14.283 15.100 1.00 38.81 105 GLY A O 1
ATOM 785 N N . ALA A 1 106 ? -28.815 12.325 16.072 1.00 45.22 106 ALA A N 1
ATOM 786 C CA . ALA A 1 106 ? -30.205 12.334 15.634 1.00 45.22 106 ALA A CA 1
ATOM 787 C C . ALA A 1 106 ? -31.155 11.696 16.655 1.00 45.22 106 ALA A C 1
ATOM 789 O O . ALA A 1 106 ? -31.834 10.738 16.323 1.00 45.22 106 ALA A O 1
ATOM 790 N N . GLU A 1 107 ? -31.241 12.240 17.873 1.00 39.50 107 GLU A N 1
ATOM 791 C CA . GLU A 1 107 ? -32.528 12.302 18.583 1.00 39.50 107 GLU A CA 1
ATOM 792 C C . GLU A 1 107 ? -32.477 13.247 19.791 1.00 39.50 107 GLU A C 1
ATOM 794 O O . GLU A 1 107 ? -31.566 13.180 20.610 1.00 39.50 107 GLU A O 1
ATOM 799 N N . GLY A 1 108 ? -33.487 14.116 19.911 1.00 40.38 108 GLY A N 1
ATOM 800 C CA . GLY A 1 108 ? -33.810 14.773 21.180 1.00 40.38 108 GLY A CA 1
ATOM 801 C C . GLY A 1 108 ? -33.527 16.272 21.291 1.00 40.38 108 GLY A C 1
ATOM 802 O O . GLY A 1 108 ? -32.862 16.705 22.227 1.00 40.38 108 GLY A O 1
ATOM 803 N N . ARG A 1 109 ? -34.125 17.104 20.431 1.00 37.09 109 ARG A N 1
ATOM 804 C CA . ARG A 1 109 ? -34.482 18.475 20.839 1.00 37.09 109 ARG A CA 1
ATOM 805 C C . ARG A 1 109 ? -35.968 18.697 20.593 1.00 37.09 109 ARG A C 1
ATOM 807 O O . ARG A 1 109 ? -36.374 19.218 19.563 1.00 37.09 109 ARG A O 1
ATOM 814 N N . GLY A 1 110 ? -36.756 18.183 21.536 1.00 39.97 110 GLY A N 1
ATOM 815 C CA . GLY A 1 110 ? -38.182 18.451 21.638 1.00 39.97 110 GLY A CA 1
ATOM 816 C C . GLY A 1 110 ? -38.433 19.924 21.947 1.00 39.97 110 GLY A C 1
ATOM 817 O O . GLY A 1 110 ? -37.696 20.547 22.716 1.00 39.97 110 GLY A O 1
ATOM 818 N N . ASP A 1 111 ? -39.466 20.440 21.294 1.00 47.78 111 ASP A N 1
ATOM 819 C CA . ASP A 1 111 ? -40.071 21.746 21.499 1.00 47.78 111 ASP A CA 1
ATOM 820 C C . ASP A 1 111 ? -40.364 22.039 22.974 1.00 47.78 111 ASP A C 1
ATOM 822 O O . ASP A 1 111 ? -40.825 21.186 23.732 1.00 47.78 111 ASP A O 1
ATOM 826 N N . GLY A 1 112 ? -40.156 23.298 23.344 1.00 38.81 112 GLY A N 1
ATOM 827 C CA . GLY A 1 112 ? -40.537 23.870 24.629 1.00 38.81 112 GLY A CA 1
ATOM 828 C C . GLY A 1 112 ? -40.667 25.381 24.497 1.00 38.81 112 GLY A C 1
ATOM 829 O O . GLY A 1 112 ? -39.891 26.126 25.089 1.00 38.81 112 GLY A O 1
ATOM 830 N N . GLY A 1 113 ? -41.586 25.820 23.635 1.00 43.91 113 GLY A N 1
ATOM 831 C CA . GLY A 1 113 ? -42.017 27.209 23.524 1.00 43.91 113 GLY A CA 1
ATOM 832 C C . GLY A 1 113 ? -43.244 27.481 24.398 1.00 43.91 113 GLY A C 1
ATOM 833 O O . GLY A 1 113 ? -44.216 26.743 24.290 1.00 43.91 113 GLY A O 1
ATOM 834 N N . ALA A 1 114 ? -43.142 28.571 25.171 1.00 37.94 114 ALA A N 1
ATOM 835 C CA . ALA A 1 114 ? -44.178 29.354 25.870 1.00 37.94 114 ALA A CA 1
ATOM 836 C C . ALA A 1 114 ? -45.066 28.652 26.915 1.00 37.94 114 ALA A C 1
ATOM 838 O O . ALA A 1 114 ? -45.940 27.842 26.546 1.00 37.94 114 ALA A O 1
#